Protein AF-A0A2M8PLZ8-F1 (afdb_monomer)

Sequence (119 aa):
VIIFVLLYMNFKNITESAIVMLSLPFSLVGGIWLMYLLGYHFSVAVAVGFIALAGVAAETGVVMLIYLDHAYKKWQDEGKMLTLKHLTGAIMEGAVERVRPKMMTVSAIMAGLIPIMWG

Solvent-accessible surface area (backbone atoms only — not comparable to full-atom values): 6565 Å² total; per-residue (Å²): 109,70,67,58,54,55,40,31,69,72,66,72,31,69,67,62,34,48,58,29,56,58,39,37,61,55,50,52,53,54,52,51,52,52,35,59,75,72,68,58,75,95,44,74,71,51,54,53,49,51,54,52,48,42,52,54,33,41,51,57,35,51,54,52,49,53,42,44,52,49,29,47,48,54,38,49,78,69,68,52,73,80,46,75,70,40,51,52,49,32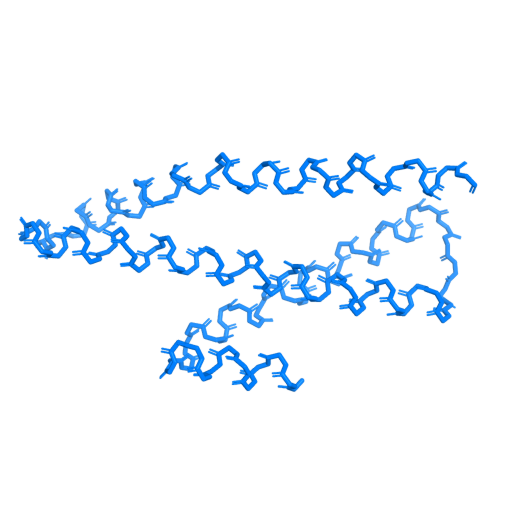,52,49,53,26,58,54,66,44,47,62,62,52,50,51,54,53,49,52,51,50,65,65,45,52,62,63,71,77,100

Nearest PDB structures (foldseek):
  6sgb-assembly1_F9  TM=5.252E-01  e=8.708E+00  Trypanosoma brucei brucei

Secondary structure (DSSP, 8-state):
-HHHHHHHHHH--HHHHHHHHHHHHHHHHHHHHHHHHHTPPP-HHHHHHHHHHHHHHHHHHHHHHHHHHHHHHHHHHTT-TTSHHHHHHHHHHHHHHTHHHHHHHHHHHHHHHHHHHH-

Mean predicted aligned error: 6.35 Å

pLDDT: mean 84.28, std 7.08, range [58.34, 94.69]

Radius of gyration: 17.51 Å; Cα contacts (8 Å, |Δi|>4): 57; chains: 1; bounding box: 43×29×49 Å

Foldseek 3Di:
DVLLVVQCVVPVDNVLSVQLVVQLVVLVVVLVVVCVVVVHDDDPVSVVVSVVSNVVSSVLSVVLVVLLVVLVVVCVVVVNPPDPVSNVVSNVVSVVVVPVVVCVVVVVVCVVCVVVVVD

Structure (mmCIF, N/CA/C/O backbone):
data_AF-A0A2M8PLZ8-F1
#
_entry.id   AF-A0A2M8PLZ8-F1
#
loop_
_atom_site.group_PDB
_atom_site.id
_atom_site.type_symbol
_atom_site.label_atom_id
_atom_site.label_alt_id
_atom_site.label_comp_id
_atom_site.label_asym_id
_atom_site.label_entity_id
_atom_site.label_seq_id
_atom_site.pdbx_PDB_ins_code
_atom_site.Cartn_x
_atom_site.Cartn_y
_atom_site.Cartn_z
_atom_site.occupancy
_atom_site.B_iso_or_equiv
_atom_site.auth_seq_id
_atom_site.auth_comp_id
_atom_site.auth_asym_id
_atom_site.auth_atom_id
_atom_site.pdbx_PDB_model_num
ATOM 1 N N . VAL A 1 1 ? 3.076 -14.498 -3.980 1.00 76.94 1 VAL A N 1
ATOM 2 C CA . VAL A 1 1 ? 2.821 -15.653 -3.079 1.00 76.94 1 VAL A CA 1
ATOM 3 C C . VAL A 1 1 ? 3.435 -15.447 -1.702 1.00 76.94 1 VAL A C 1
ATOM 5 O O . VAL A 1 1 ? 2.682 -15.434 -0.745 1.00 76.94 1 VAL A O 1
ATOM 8 N N . ILE A 1 2 ? 4.747 -15.207 -1.582 1.00 85.19 2 ILE A N 1
ATOM 9 C CA . ILE A 1 2 ? 5.396 -14.988 -0.270 1.00 85.19 2 ILE A CA 1
ATOM 10 C C . ILE A 1 2 ? 4.741 -13.838 0.515 1.00 85.19 2 ILE A C 1
ATOM 12 O O . ILE A 1 2 ? 4.431 -14.015 1.686 1.00 85.19 2 ILE A O 1
ATOM 16 N N . ILE A 1 3 ? 4.436 -12.712 -0.147 1.00 84.38 3 ILE A N 1
ATOM 17 C CA . ILE A 1 3 ? 3.716 -11.578 0.465 1.00 84.38 3 ILE A CA 1
ATOM 18 C C . ILE A 1 3 ? 2.404 -12.048 1.111 1.00 84.38 3 ILE A C 1
ATOM 20 O O . ILE A 1 3 ? 2.166 -11.779 2.280 1.00 84.38 3 ILE A O 1
ATOM 24 N N . PHE A 1 4 ? 1.591 -12.823 0.391 1.00 82.25 4 PHE A N 1
ATOM 25 C CA . PHE A 1 4 ? 0.330 -13.352 0.913 1.00 82.25 4 PHE A CA 1
ATOM 26 C C . PHE A 1 4 ? 0.526 -14.244 2.147 1.00 82.25 4 PHE A C 1
ATOM 28 O O . PHE A 1 4 ? -0.208 -14.109 3.119 1.00 82.25 4 PHE A O 1
ATOM 35 N N . VAL A 1 5 ? 1.535 -15.122 2.133 1.00 85.56 5 VAL A N 1
ATOM 36 C CA . VAL A 1 5 ? 1.834 -16.011 3.268 1.00 85.56 5 VAL A CA 1
ATOM 37 C C . VAL A 1 5 ? 2.262 -15.212 4.500 1.00 85.56 5 VAL A C 1
ATOM 39 O O . VAL A 1 5 ? 1.776 -15.481 5.596 1.00 85.56 5 VAL A O 1
ATOM 42 N N . LEU A 1 6 ? 3.124 -14.205 4.331 1.00 84.94 6 LEU A N 1
ATOM 43 C CA . LEU A 1 6 ? 3.567 -13.343 5.431 1.00 84.94 6 LEU A CA 1
ATOM 44 C C . LEU A 1 6 ? 2.406 -12.544 6.034 1.00 84.94 6 LEU A C 1
ATOM 46 O O . LEU A 1 6 ? 2.289 -12.466 7.255 1.00 84.94 6 LEU A O 1
ATOM 50 N N . LEU A 1 7 ? 1.524 -12.002 5.191 1.00 82.31 7 LEU A N 1
ATOM 51 C CA . LEU A 1 7 ? 0.316 -11.302 5.635 1.00 82.31 7 LEU A CA 1
ATOM 52 C C . LEU A 1 7 ? -0.616 -12.236 6.408 1.00 82.31 7 LEU A C 1
ATOM 54 O O . LEU A 1 7 ? -1.053 -11.903 7.508 1.00 82.31 7 LEU A O 1
ATOM 58 N N . TYR A 1 8 ? -0.844 -13.438 5.878 1.00 83.62 8 TYR A N 1
ATOM 59 C CA . TYR A 1 8 ? -1.665 -14.438 6.542 1.00 83.62 8 TYR A CA 1
ATOM 60 C C . TYR A 1 8 ? -1.087 -14.849 7.900 1.00 83.62 8 TYR A C 1
ATOM 62 O O . TYR A 1 8 ? -1.834 -14.985 8.862 1.00 83.62 8 TYR A O 1
ATOM 70 N N . MET A 1 9 ? 0.234 -14.998 8.025 1.00 83.31 9 MET A N 1
ATOM 71 C CA . MET A 1 9 ? 0.868 -15.293 9.315 1.00 83.31 9 MET A CA 1
ATOM 72 C C . MET A 1 9 ? 0.770 -14.134 10.312 1.00 83.31 9 MET A C 1
ATOM 74 O O . MET A 1 9 ? 0.650 -14.387 11.511 1.00 83.31 9 MET A O 1
ATOM 78 N N . ASN A 1 10 ? 0.829 -12.888 9.836 1.00 80.69 10 ASN A N 1
ATOM 79 C CA . ASN A 1 10 ? 0.764 -11.702 10.686 1.00 80.69 10 ASN A CA 1
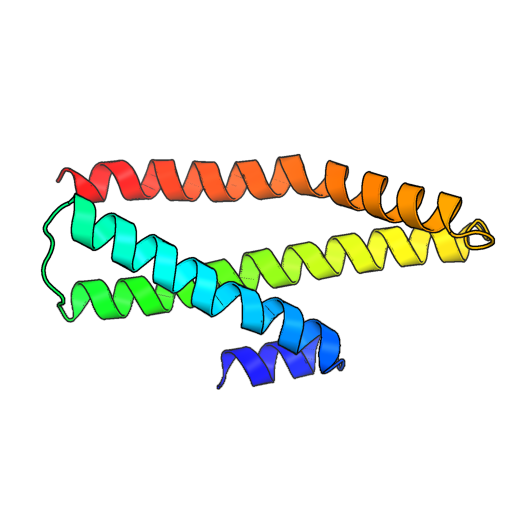ATOM 80 C C . ASN A 1 10 ? -0.637 -11.504 11.282 1.00 80.69 10 ASN A C 1
ATOM 82 O O . ASN A 1 10 ? -0.777 -11.389 12.497 1.00 80.69 10 ASN A O 1
ATOM 86 N N . PHE A 1 11 ? -1.667 -11.542 10.435 1.00 75.81 11 PHE A N 1
ATOM 87 C CA . PHE A 1 11 ? -3.047 -11.261 10.837 1.00 75.81 11 PHE A CA 1
ATOM 88 C C . PHE A 1 11 ? -3.838 -12.508 11.238 1.00 75.81 11 PHE A C 1
ATOM 90 O O . PHE A 1 11 ? -4.860 -12.409 11.911 1.00 75.81 11 PHE A O 1
ATOM 97 N N . LYS A 1 12 ? -3.406 -13.700 10.800 1.00 80.94 12 LYS A N 1
ATOM 98 C CA . LYS A 1 12 ? -4.145 -14.974 10.932 1.00 80.94 12 LYS A CA 1
ATOM 99 C C . LYS A 1 12 ? -5.583 -14.916 10.397 1.00 80.94 12 LYS A C 1
ATOM 101 O O . LYS A 1 12 ? -6.392 -15.788 10.703 1.00 80.94 12 LYS A O 1
ATOM 106 N N . ASN A 1 13 ? -5.891 -13.918 9.569 1.00 83.50 13 ASN A N 1
ATOM 107 C CA . ASN A 1 13 ? -7.200 -13.679 8.984 1.00 83.50 13 ASN A CA 1
ATOM 108 C C . ASN A 1 13 ? -7.077 -13.583 7.455 1.00 83.50 13 ASN A C 1
ATOM 110 O O . ASN A 1 13 ? -6.325 -12.767 6.908 1.00 83.50 13 ASN A O 1
ATOM 114 N N . ILE A 1 14 ? -7.824 -14.442 6.756 1.00 83.75 14 ILE A N 1
ATOM 115 C CA . ILE A 1 14 ? -7.838 -14.510 5.288 1.00 83.75 14 ILE A CA 1
ATOM 116 C C . ILE A 1 14 ? -8.451 -13.236 4.701 1.00 83.75 14 ILE A C 1
ATOM 118 O O . ILE A 1 14 ? -7.947 -12.728 3.702 1.00 83.75 14 ILE A O 1
ATOM 122 N N . THR A 1 15 ? -9.497 -12.693 5.328 1.00 84.56 15 THR A N 1
ATOM 123 C CA . THR A 1 15 ? -10.213 -11.510 4.830 1.00 84.56 15 THR A CA 1
ATOM 124 C C . THR A 1 15 ? -9.314 -10.278 4.838 1.00 84.56 15 THR A C 1
ATOM 126 O O . THR A 1 15 ? -9.211 -9.577 3.837 1.00 84.56 15 THR A O 1
ATOM 129 N N . GLU A 1 16 ? -8.598 -10.053 5.937 1.00 82.75 16 GLU A N 1
ATOM 130 C CA . GLU A 1 16 ? -7.627 -8.961 6.073 1.00 82.75 16 GLU A CA 1
ATOM 131 C C . GLU A 1 16 ? -6.487 -9.084 5.059 1.00 82.75 16 GLU A C 1
ATOM 133 O O . GLU A 1 16 ? -6.181 -8.139 4.329 1.00 82.75 16 GLU A O 1
ATOM 138 N N . SER A 1 17 ? -5.924 -10.285 4.928 1.00 85.44 17 SER A N 1
ATOM 139 C CA . SER A 1 17 ? -4.870 -10.560 3.946 1.00 85.44 17 SER A CA 1
ATOM 140 C C . SER A 1 17 ? -5.353 -10.328 2.510 1.00 85.44 17 SER A C 1
ATOM 142 O O . SER A 1 17 ? -4.615 -9.788 1.687 1.00 85.44 17 SER A O 1
ATOM 144 N N . ALA A 1 18 ? -6.602 -10.690 2.200 1.00 86.56 18 ALA A N 1
ATOM 145 C CA . ALA A 1 18 ? -7.212 -10.457 0.895 1.00 86.56 18 ALA A CA 1
ATOM 146 C C . ALA A 1 18 ? -7.436 -8.962 0.614 1.00 86.56 18 ALA A C 1
ATOM 148 O O . ALA A 1 18 ? -7.177 -8.515 -0.502 1.00 86.56 18 ALA A O 1
ATOM 149 N N . ILE A 1 19 ? -7.845 -8.173 1.616 1.00 87.44 19 ILE A N 1
ATOM 150 C CA . ILE A 1 19 ? -7.996 -6.714 1.488 1.00 87.44 19 ILE A CA 1
ATOM 151 C C . ILE A 1 19 ? -6.654 -6.059 1.139 1.00 87.44 19 ILE A C 1
ATOM 153 O O . ILE A 1 19 ? -6.600 -5.208 0.252 1.00 87.44 19 ILE A O 1
ATOM 157 N N . VAL A 1 20 ? -5.558 -6.480 1.776 1.00 86.81 20 VAL A N 1
ATOM 158 C CA . VAL A 1 20 ? -4.214 -5.990 1.423 1.00 86.81 20 VAL A CA 1
ATOM 159 C C . VAL A 1 20 ? -3.798 -6.487 0.040 1.00 86.81 20 VAL A C 1
ATOM 161 O O . VAL A 1 20 ? -3.269 -5.715 -0.751 1.00 86.81 20 VAL A O 1
ATOM 164 N N . MET A 1 21 ? -4.088 -7.741 -0.316 1.00 88.19 21 MET A N 1
ATOM 165 C CA . MET A 1 21 ? -3.809 -8.249 -1.666 1.00 88.19 21 MET A CA 1
ATOM 166 C C . MET A 1 21 ? -4.541 -7.476 -2.762 1.00 88.19 21 MET A C 1
ATOM 168 O O . MET A 1 21 ? -4.011 -7.341 -3.861 1.00 88.19 21 MET A O 1
ATOM 172 N N . LEU A 1 22 ? -5.728 -6.944 -2.472 1.00 89.75 22 LEU A N 1
ATOM 173 C CA . LEU A 1 22 ? -6.458 -6.093 -3.401 1.00 89.75 22 LEU A CA 1
ATOM 174 C C . LEU A 1 22 ? -5.762 -4.750 -3.641 1.00 89.75 22 LEU A C 1
ATOM 176 O O . LEU A 1 22 ? -5.988 -4.182 -4.699 1.00 89.75 22 LEU A O 1
ATOM 180 N N . SER A 1 23 ? -4.892 -4.255 -2.750 1.00 88.25 23 SER A N 1
ATOM 181 C CA . SER A 1 23 ? -4.149 -3.002 -2.977 1.00 88.25 23 SER A CA 1
ATOM 182 C C . SER A 1 23 ? -3.048 -3.136 -4.041 1.00 88.25 23 SER A C 1
ATOM 184 O O . SER A 1 23 ? -2.732 -2.163 -4.729 1.00 88.25 23 SER A O 1
ATOM 186 N N . LEU A 1 24 ? -2.501 -4.342 -4.222 1.00 90.94 24 LEU A N 1
ATOM 187 C CA . LEU A 1 24 ? -1.449 -4.642 -5.198 1.00 90.94 24 LEU A CA 1
ATOM 188 C C . LEU A 1 24 ? -1.842 -4.354 -6.655 1.00 90.94 24 LEU A C 1
ATOM 190 O O . LEU A 1 24 ? -1.095 -3.645 -7.325 1.00 90.94 24 LEU A O 1
ATOM 194 N N . PRO A 1 25 ? -2.976 -4.840 -7.196 1.00 91.44 25 PRO A N 1
ATOM 195 C CA . PRO A 1 25 ? -3.356 -4.500 -8.563 1.00 91.44 25 PRO A CA 1
ATOM 196 C C . PRO A 1 25 ? -3.550 -2.989 -8.754 1.00 91.44 25 PRO A C 1
ATOM 198 O O . PRO A 1 25 ? -3.196 -2.477 -9.813 1.00 91.44 25 PRO A O 1
ATOM 201 N N . PHE A 1 26 ? -4.020 -2.247 -7.743 1.00 91.56 26 PHE A N 1
ATOM 202 C CA . PHE A 1 26 ? -4.127 -0.785 -7.847 1.00 91.56 26 PHE A CA 1
ATOM 203 C C . PHE A 1 26 ? -2.762 -0.101 -7.949 1.00 91.56 26 PHE A C 1
ATOM 205 O O . PHE A 1 26 ? -2.614 0.833 -8.738 1.00 91.56 26 PHE A O 1
ATOM 212 N N . SER A 1 27 ? -1.756 -0.562 -7.197 1.00 91.69 27 SER A N 1
ATOM 213 C CA . SER A 1 27 ? -0.407 0.004 -7.303 1.00 91.69 27 SER A CA 1
ATOM 214 C C . SER A 1 27 ? 0.213 -0.281 -8.673 1.00 91.69 27 SER A C 1
ATOM 216 O O . SER A 1 27 ? 0.771 0.626 -9.290 1.00 91.69 27 SER A O 1
ATOM 218 N N . LEU A 1 28 ? 0.029 -1.495 -9.204 1.00 92.31 28 LEU A N 1
ATOM 219 C CA . LEU A 1 28 ? 0.487 -1.867 -10.546 1.00 92.31 28 LEU A CA 1
ATOM 220 C C . LEU A 1 28 ? -0.147 -0.989 -11.631 1.00 92.31 28 LEU A C 1
ATOM 222 O O . LEU A 1 28 ? 0.570 -0.467 -12.483 1.00 92.31 28 LEU A O 1
ATOM 226 N N . VAL A 1 29 ? -1.467 -0.783 -11.585 1.00 94.69 29 VAL A N 1
ATOM 227 C CA . VAL A 1 29 ? -2.173 0.074 -12.553 1.00 94.69 29 VAL A CA 1
ATOM 228 C C . VAL A 1 29 ? -1.619 1.499 -12.527 1.00 94.69 29 VAL A C 1
ATOM 230 O O . VAL A 1 29 ? -1.357 2.058 -13.591 1.00 94.69 29 VAL A O 1
ATOM 233 N N . GLY A 1 30 ? -1.381 2.066 -11.340 1.00 91.62 30 GLY A N 1
ATOM 234 C CA . GLY A 1 30 ? -0.779 3.395 -11.199 1.00 91.62 30 GLY A CA 1
ATOM 235 C C . GLY A 1 30 ? 0.633 3.480 -11.787 1.00 91.62 30 GLY A C 1
ATOM 236 O O . GLY A 1 30 ? 0.940 4.426 -12.511 1.00 91.62 30 GLY A O 1
ATOM 237 N N . GLY A 1 31 ? 1.474 2.470 -11.539 1.00 91.25 31 GLY A N 1
ATOM 238 C CA . GLY A 1 31 ? 2.824 2.405 -12.105 1.00 91.25 31 GLY A CA 1
ATOM 239 C C . GLY A 1 31 ? 2.829 2.279 -13.631 1.00 91.25 31 GLY A C 1
ATOM 240 O O . GLY A 1 31 ? 3.595 2.969 -14.300 1.00 91.25 31 GLY A O 1
ATOM 241 N N . ILE A 1 32 ? 1.939 1.458 -14.199 1.00 93.25 32 ILE A N 1
ATOM 242 C CA . ILE A 1 32 ? 1.795 1.307 -15.657 1.00 93.25 32 ILE A CA 1
ATOM 243 C C . ILE A 1 32 ? 1.321 2.619 -16.290 1.00 93.25 32 ILE A C 1
ATOM 245 O O . ILE A 1 32 ? 1.867 3.034 -17.310 1.00 93.25 32 ILE A O 1
ATOM 249 N N . TRP A 1 33 ? 0.348 3.296 -15.675 1.00 94.31 33 TRP A N 1
ATOM 250 C CA . TRP A 1 33 ? -0.134 4.601 -16.136 1.00 94.31 33 TRP A CA 1
ATOM 251 C C . TRP A 1 33 ? 0.974 5.652 -16.165 1.00 94.31 33 TRP A C 1
ATOM 253 O O . TRP A 1 33 ? 1.119 6.369 -17.153 1.00 94.31 33 TRP A O 1
ATOM 263 N N . LEU A 1 34 ? 1.776 5.723 -15.101 1.00 90.69 34 LEU A N 1
ATOM 264 C CA . LEU A 1 34 ? 2.907 6.641 -15.023 1.00 90.69 34 LEU A CA 1
ATOM 265 C C . LEU A 1 34 ? 3.947 6.324 -16.107 1.00 90.69 34 LEU A C 1
ATOM 267 O O . LEU A 1 34 ? 4.400 7.218 -16.813 1.00 90.69 34 LEU A O 1
ATOM 271 N N . MET A 1 35 ? 4.274 5.044 -16.293 1.00 90.94 35 MET A N 1
ATOM 272 C CA . MET A 1 35 ? 5.218 4.603 -17.320 1.00 90.94 35 MET A CA 1
ATOM 273 C C . MET A 1 35 ? 4.739 4.959 -18.734 1.00 90.94 35 MET A C 1
ATOM 275 O O . MET A 1 35 ? 5.533 5.421 -19.551 1.00 90.94 35 MET A O 1
ATOM 279 N N . TYR A 1 36 ? 3.440 4.793 -19.000 1.00 90.25 36 TYR A N 1
ATOM 280 C CA . TYR A 1 36 ? 2.812 5.168 -20.265 1.00 90.25 36 TYR A CA 1
ATOM 281 C C . TYR A 1 36 ? 2.875 6.681 -20.510 1.00 90.25 36 TYR A C 1
ATOM 283 O O . TYR A 1 36 ? 3.247 7.105 -21.601 1.00 90.25 36 TYR A O 1
ATOM 291 N N . LEU A 1 37 ? 2.579 7.496 -19.491 1.00 90.81 37 LEU A N 1
ATOM 292 C CA . LEU A 1 37 ? 2.644 8.960 -19.580 1.00 90.81 37 LEU A CA 1
ATOM 293 C C . LEU A 1 37 ? 4.065 9.480 -19.837 1.00 90.81 37 LEU A C 1
ATOM 295 O O . LEU A 1 37 ? 4.226 10.438 -20.588 1.00 90.81 37 LEU A O 1
ATOM 299 N N . LEU A 1 38 ? 5.086 8.857 -19.239 1.00 88.56 38 LEU A N 1
ATOM 300 C CA . LEU A 1 38 ? 6.491 9.219 -19.465 1.00 88.56 38 LEU A CA 1
ATOM 301 C C . LEU A 1 38 ? 7.105 8.570 -20.721 1.00 88.56 38 LEU A C 1
ATOM 303 O O . LEU A 1 38 ? 8.236 8.890 -21.076 1.00 88.56 38 LEU A O 1
ATOM 307 N N . GLY A 1 39 ? 6.388 7.673 -21.407 1.00 87.31 39 GLY A N 1
ATOM 308 C CA . GLY A 1 39 ? 6.891 6.991 -22.604 1.00 87.31 39 GLY A CA 1
ATOM 309 C C . GLY A 1 39 ? 8.036 6.003 -22.335 1.00 87.31 39 GLY A C 1
ATOM 310 O O . GLY A 1 39 ? 8.830 5.713 -23.232 1.00 87.31 39 GLY A O 1
ATOM 311 N N . TYR A 1 40 ? 8.152 5.481 -21.110 1.00 87.69 40 TYR A N 1
ATOM 312 C CA . TYR A 1 40 ? 9.178 4.494 -20.770 1.00 87.69 40 TYR A CA 1
ATOM 313 C C . TYR A 1 40 ? 8.828 3.095 -21.290 1.00 87.69 40 TYR A C 1
ATOM 315 O O . TYR A 1 40 ? 7.670 2.684 -21.340 1.00 87.69 40 TYR A O 1
ATOM 323 N N . HIS A 1 41 ? 9.865 2.336 -21.643 1.00 89.62 41 HIS A N 1
ATOM 324 C CA . HIS A 1 41 ? 9.732 0.966 -22.127 1.00 89.62 41 HIS A CA 1
ATOM 325 C C . HIS A 1 41 ? 9.779 -0.028 -20.967 1.00 89.62 41 HIS A C 1
ATOM 327 O O . HIS A 1 41 ? 10.462 0.191 -19.964 1.00 89.62 41 HIS A O 1
ATOM 333 N N . PHE A 1 42 ? 9.102 -1.164 -21.131 1.00 90.62 42 PHE A N 1
ATOM 334 C CA . PHE A 1 42 ? 9.175 -2.242 -20.154 1.00 90.62 42 PHE A CA 1
ATOM 335 C C . PHE A 1 42 ? 10.574 -2.875 -20.182 1.00 90.62 42 PHE A C 1
ATOM 337 O O . PHE A 1 42 ? 11.001 -3.422 -21.198 1.00 90.62 42 PHE A O 1
ATOM 344 N N . SER A 1 43 ? 11.300 -2.783 -19.070 1.00 91.69 43 SER A N 1
ATOM 345 C CA . SER A 1 43 ? 12.669 -3.285 -18.927 1.00 91.69 43 SER A CA 1
ATOM 346 C C . SER A 1 43 ? 12.843 -4.053 -17.618 1.00 91.69 43 SER A C 1
ATOM 348 O O . SER A 1 43 ? 11.978 -4.025 -16.740 1.00 91.69 43 SER A O 1
ATOM 350 N N . VAL A 1 44 ? 13.990 -4.718 -17.452 1.00 93.44 44 VAL A N 1
ATOM 351 C CA . VAL A 1 44 ? 14.324 -5.407 -16.194 1.00 93.44 44 VAL A CA 1
ATOM 352 C C . VAL A 1 44 ? 14.341 -4.425 -15.015 1.00 93.44 44 VAL A C 1
ATOM 354 O O . VAL A 1 44 ? 13.847 -4.759 -13.942 1.00 93.44 44 VAL A O 1
ATOM 357 N N . ALA A 1 45 ? 14.823 -3.193 -15.219 1.00 90.69 45 ALA A N 1
ATOM 358 C CA . ALA A 1 45 ? 14.828 -2.157 -14.184 1.00 90.69 45 ALA A CA 1
ATOM 359 C C . ALA A 1 45 ? 13.403 -1.791 -13.737 1.00 90.69 45 ALA A C 1
A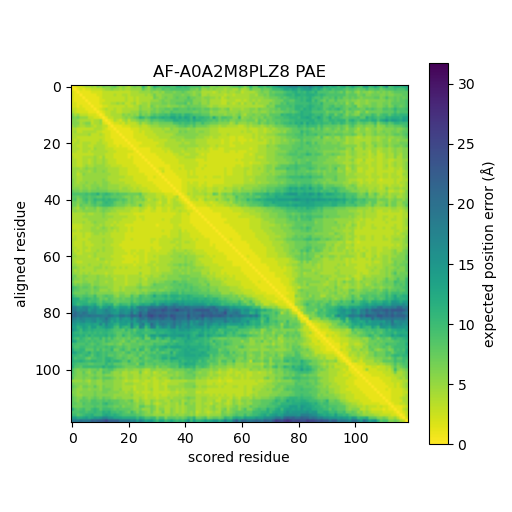TOM 361 O O . ALA A 1 45 ? 13.114 -1.720 -12.543 1.00 90.69 45 ALA A O 1
ATOM 362 N N . VAL A 1 46 ? 12.488 -1.644 -14.698 1.00 90.31 46 VAL A N 1
ATOM 363 C CA . VAL A 1 46 ? 11.067 -1.388 -14.432 1.00 90.31 46 VAL A CA 1
ATOM 364 C C . VAL A 1 46 ? 10.426 -2.560 -13.683 1.00 90.31 46 VAL A C 1
ATOM 366 O O . VAL A 1 46 ? 9.701 -2.343 -12.715 1.00 90.31 46 VAL A O 1
ATOM 369 N N . ALA A 1 47 ? 10.720 -3.802 -14.075 1.00 91.50 47 ALA A N 1
ATOM 370 C CA . ALA A 1 47 ? 10.203 -4.989 -13.396 1.00 91.50 47 ALA A CA 1
ATOM 371 C C . ALA A 1 47 ? 10.642 -5.050 -11.921 1.00 91.50 47 ALA A C 1
ATOM 373 O O . ALA A 1 47 ? 9.820 -5.323 -11.046 1.00 91.50 47 ALA A O 1
ATOM 374 N N . VAL A 1 48 ? 11.908 -4.727 -11.625 1.00 93.38 48 VAL A N 1
ATOM 375 C CA . VAL A 1 48 ? 12.405 -4.604 -10.243 1.00 93.38 48 VAL A CA 1
ATOM 376 C C . VAL A 1 48 ? 11.677 -3.479 -9.496 1.00 93.38 48 VAL A C 1
ATOM 378 O O . VAL A 1 48 ? 11.274 -3.669 -8.348 1.00 93.38 48 VAL A O 1
ATOM 381 N N . GLY A 1 49 ? 11.421 -2.346 -10.156 1.00 91.25 49 GLY A N 1
ATOM 382 C CA . GLY A 1 49 ? 10.616 -1.253 -9.606 1.00 91.25 49 GLY A CA 1
ATOM 383 C C . GLY A 1 49 ? 9.195 -1.681 -9.224 1.00 91.25 49 GLY A C 1
ATOM 384 O O . GLY A 1 49 ? 8.729 -1.359 -8.134 1.00 91.25 49 GLY A O 1
ATOM 385 N N . PHE A 1 50 ? 8.523 -2.479 -10.059 1.00 92.38 50 PHE A N 1
ATOM 386 C CA . PHE A 1 50 ? 7.198 -3.022 -9.741 1.00 92.38 50 PHE A CA 1
ATOM 387 C C . PHE A 1 50 ? 7.215 -4.000 -8.556 1.00 92.38 50 PHE A C 1
ATOM 389 O O . PHE A 1 50 ? 6.264 -4.020 -7.774 1.00 92.38 50 PHE A O 1
ATOM 396 N N . ILE A 1 51 ? 8.292 -4.773 -8.369 1.00 92.12 51 ILE A N 1
ATOM 397 C CA . ILE A 1 51 ? 8.460 -5.628 -7.180 1.00 92.12 51 ILE A CA 1
ATOM 398 C C . ILE A 1 51 ? 8.607 -4.767 -5.918 1.00 92.12 51 ILE A C 1
ATOM 400 O O . ILE A 1 51 ? 7.960 -5.045 -4.907 1.00 92.12 51 ILE A O 1
ATOM 404 N N . ALA A 1 52 ? 9.406 -3.699 -5.973 1.00 91.00 52 ALA A N 1
ATOM 405 C CA . ALA A 1 52 ? 9.532 -2.758 -4.861 1.00 91.00 52 ALA A CA 1
ATOM 406 C C . ALA A 1 52 ? 8.191 -2.063 -4.554 1.00 91.00 52 ALA A C 1
ATOM 408 O O . ALA A 1 52 ? 7.776 -1.990 -3.397 1.00 91.00 52 ALA A O 1
ATOM 409 N N . LEU A 1 53 ? 7.462 -1.642 -5.593 1.00 90.50 53 LEU A N 1
ATOM 410 C CA . LEU A 1 53 ? 6.135 -1.035 -5.478 1.00 90.50 53 LEU A CA 1
ATOM 411 C C . LEU A 1 53 ? 5.117 -1.979 -4.822 1.00 90.50 53 LEU A C 1
ATOM 413 O O . LEU A 1 53 ? 4.308 -1.544 -4.004 1.00 90.50 53 LEU A O 1
ATOM 417 N N . ALA A 1 54 ? 5.168 -3.272 -5.145 1.00 90.31 54 ALA A N 1
ATOM 418 C CA . ALA A 1 54 ? 4.344 -4.295 -4.510 1.00 90.31 54 ALA A CA 1
ATOM 419 C C . ALA A 1 54 ? 4.610 -4.399 -2.996 1.00 90.31 54 ALA A C 1
ATOM 421 O O . ALA A 1 54 ? 3.664 -4.524 -2.218 1.00 90.31 54 ALA A O 1
ATOM 422 N N . GLY A 1 55 ? 5.874 -4.298 -2.571 1.00 89.06 55 GLY A N 1
ATOM 423 C CA . GLY A 1 55 ? 6.256 -4.269 -1.156 1.00 89.06 55 GLY A CA 1
ATOM 424 C C . GLY A 1 55 ? 5.698 -3.050 -0.417 1.00 89.06 55 GLY A C 1
ATOM 425 O O . GLY A 1 55 ? 5.045 -3.207 0.611 1.00 89.06 55 GLY A O 1
ATOM 426 N N . VAL A 1 56 ? 5.865 -1.853 -0.986 1.00 89.25 56 VAL A N 1
ATOM 427 C CA . VAL A 1 56 ? 5.326 -0.597 -0.424 1.00 89.25 56 VAL A CA 1
ATOM 428 C C . VAL A 1 56 ? 3.790 -0.620 -0.357 1.00 89.25 56 VAL A C 1
ATOM 430 O O . VAL A 1 56 ? 3.182 -0.168 0.616 1.00 89.25 56 VAL A O 1
ATOM 433 N N . ALA A 1 57 ? 3.127 -1.171 -1.376 1.00 89.75 57 ALA A N 1
ATOM 434 C CA . ALA A 1 57 ? 1.672 -1.320 -1.390 1.00 89.75 57 ALA A CA 1
ATOM 435 C C . ALA A 1 57 ? 1.176 -2.286 -0.301 1.00 89.75 57 ALA A C 1
ATOM 437 O O . ALA A 1 57 ? 0.154 -2.026 0.340 1.00 89.75 57 ALA A O 1
ATOM 438 N N . ALA A 1 58 ? 1.913 -3.374 -0.060 1.00 89.06 58 ALA A N 1
ATOM 439 C CA . ALA A 1 58 ? 1.623 -4.289 1.033 1.00 89.06 58 ALA A CA 1
ATOM 440 C C . ALA A 1 58 ? 1.833 -3.604 2.391 1.00 89.06 58 ALA A C 1
ATOM 442 O O . ALA A 1 58 ? 0.919 -3.616 3.207 1.00 89.06 58 ALA A O 1
ATOM 443 N N . GLU A 1 59 ? 2.973 -2.939 2.609 1.00 87.56 59 GLU A N 1
ATOM 444 C CA . GLU A 1 59 ? 3.282 -2.200 3.843 1.00 87.56 59 GLU A CA 1
ATOM 445 C C . GLU A 1 59 ? 2.183 -1.187 4.190 1.00 87.56 59 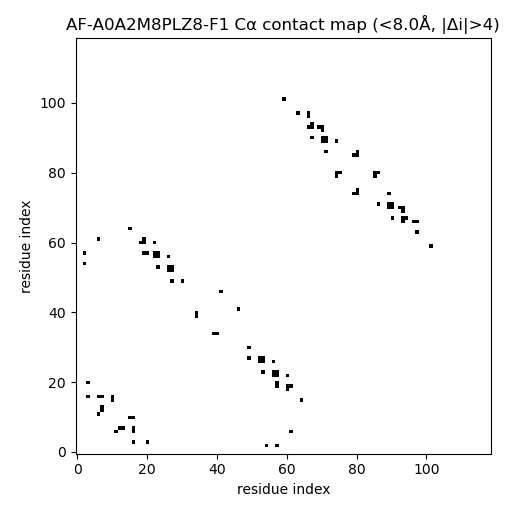GLU A C 1
ATOM 447 O O . GLU A 1 59 ? 1.625 -1.212 5.287 1.00 87.56 59 GLU A O 1
ATOM 452 N N . THR A 1 60 ? 1.803 -0.339 3.232 1.00 87.19 60 THR A N 1
ATOM 453 C CA . THR A 1 60 ? 0.753 0.669 3.443 1.00 87.19 60 THR A CA 1
ATOM 454 C C . THR A 1 60 ? -0.618 0.044 3.724 1.00 87.19 60 THR A C 1
ATOM 456 O O . THR A 1 60 ? -1.392 0.600 4.509 1.00 87.19 60 THR A O 1
ATOM 459 N N . GLY A 1 61 ? -0.918 -1.122 3.142 1.00 86.62 61 GLY A N 1
ATOM 460 C CA . GLY A 1 61 ? -2.114 -1.905 3.458 1.00 86.62 61 GLY A CA 1
ATOM 461 C C . GLY A 1 61 ? -2.092 -2.501 4.870 1.00 86.62 61 GLY A C 1
ATOM 462 O O . GLY A 1 61 ? -3.081 -2.391 5.591 1.00 86.62 61 GLY A O 1
ATOM 463 N N . VAL A 1 62 ? -0.959 -3.073 5.292 1.00 85.50 62 VAL A N 1
ATOM 464 C CA . VAL A 1 62 ? -0.762 -3.629 6.644 1.00 85.50 62 VAL A CA 1
ATOM 465 C C . VAL A 1 62 ? -0.922 -2.552 7.705 1.00 85.50 62 VAL A C 1
ATOM 467 O O . VAL A 1 62 ? -1.696 -2.727 8.644 1.00 85.50 62 VAL A O 1
ATOM 470 N N . VAL A 1 63 ? -0.240 -1.415 7.539 1.00 86.19 63 VAL A N 1
ATOM 471 C CA . VAL A 1 63 ? -0.341 -0.285 8.470 1.00 86.19 63 VAL A CA 1
ATOM 472 C C . VAL A 1 63 ? -1.799 0.155 8.598 1.00 86.19 63 VAL A C 1
ATOM 474 O O . VAL A 1 63 ? -2.290 0.346 9.705 1.00 86.19 63 VAL A O 1
ATOM 477 N N . MET A 1 64 ? -2.533 0.244 7.486 1.00 83.31 64 MET A N 1
ATOM 478 C CA . MET A 1 64 ? -3.948 0.613 7.519 1.00 83.31 64 MET A CA 1
ATOM 479 C C . MET A 1 64 ? -4.802 -0.352 8.352 1.00 83.31 64 MET A C 1
ATOM 481 O O . MET A 1 64 ? -5.649 0.113 9.113 1.00 83.31 64 MET A O 1
ATOM 485 N N . LEU A 1 65 ? -4.590 -1.663 8.230 1.00 82.81 65 LEU A N 1
ATOM 486 C CA . LEU A 1 65 ? -5.328 -2.644 9.025 1.00 82.81 65 LEU A CA 1
ATOM 487 C C . LEU A 1 65 ? -4.987 -2.567 10.511 1.00 82.81 65 LEU A C 1
ATOM 489 O O . LEU A 1 65 ? -5.898 -2.599 11.328 1.00 82.81 65 LEU A O 1
ATOM 493 N N . ILE A 1 66 ? -3.712 -2.387 10.862 1.00 83.69 66 ILE A N 1
ATOM 494 C CA . ILE A 1 66 ? -3.284 -2.268 12.264 1.00 83.69 66 ILE A CA 1
ATOM 495 C C . ILE A 1 66 ? -3.958 -1.068 12.942 1.00 83.69 66 ILE A C 1
ATOM 497 O O . ILE A 1 66 ? -4.468 -1.196 14.052 1.00 83.69 66 ILE A O 1
ATOM 501 N N . TYR A 1 67 ? -4.005 0.090 12.276 1.00 82.12 67 TYR A N 1
ATOM 502 C CA . TYR A 1 67 ? -4.681 1.272 12.823 1.00 82.12 67 TYR A CA 1
ATOM 503 C C . TYR A 1 67 ? -6.194 1.064 12.967 1.00 82.12 67 TYR A C 1
ATOM 505 O O . TYR A 1 67 ? -6.782 1.508 13.951 1.00 82.12 67 TYR A O 1
ATOM 513 N N . LEU A 1 68 ? -6.830 0.375 12.013 1.00 80.81 68 LEU A N 1
ATOM 514 C CA . L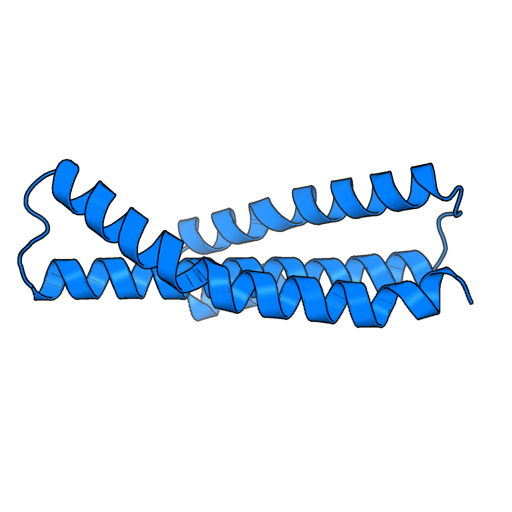EU A 1 68 ? -8.257 0.057 12.094 1.00 80.81 68 LEU A CA 1
ATOM 515 C C . LEU A 1 68 ? -8.566 -0.944 13.215 1.00 80.81 68 LEU A C 1
ATOM 517 O O . LEU A 1 68 ? -9.516 -0.718 13.958 1.00 80.81 68 LEU A O 1
ATOM 521 N N . ASP A 1 69 ? -7.765 -2.002 13.371 1.00 83.06 69 ASP A N 1
ATOM 522 C CA . ASP A 1 69 ? -7.917 -2.985 14.453 1.00 83.06 69 ASP A CA 1
ATOM 523 C C . ASP A 1 69 ? -7.702 -2.334 15.826 1.00 83.06 69 ASP A C 1
ATOM 525 O O . ASP A 1 69 ? -8.469 -2.569 16.758 1.00 83.06 69 ASP A O 1
ATOM 529 N N . HIS A 1 70 ? -6.719 -1.437 15.946 1.00 83.19 70 HIS A N 1
ATOM 530 C CA . HIS A 1 70 ? -6.474 -0.703 17.185 1.00 83.19 70 HIS A CA 1
ATOM 531 C C . HIS A 1 7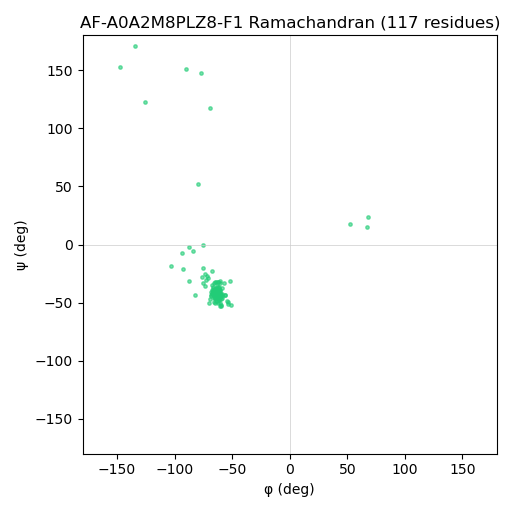0 ? -7.632 0.247 17.532 1.00 83.19 70 HIS A C 1
ATOM 533 O O . HIS A 1 70 ? -8.112 0.234 18.666 1.00 83.19 70 HIS A O 1
ATOM 539 N N . ALA A 1 71 ? -8.134 1.023 16.564 1.00 81.56 71 ALA A N 1
ATOM 540 C CA . ALA A 1 71 ? -9.294 1.892 16.772 1.00 81.56 71 ALA A CA 1
ATOM 541 C C . ALA A 1 71 ? -10.554 1.085 17.133 1.00 81.56 71 ALA A C 1
ATOM 543 O O . ALA A 1 71 ? -11.304 1.469 18.032 1.00 81.56 71 ALA A O 1
ATOM 544 N N . TYR A 1 72 ? -10.756 -0.062 16.476 1.00 80.56 72 TYR A N 1
ATOM 545 C CA . TYR A 1 72 ? -11.853 -0.981 16.765 1.00 80.56 72 TYR A CA 1
ATOM 546 C C . TYR A 1 72 ? -11.765 -1.535 18.195 1.00 80.56 72 TYR A C 1
ATOM 548 O O . TYR A 1 72 ? -12.731 -1.419 18.948 1.00 80.56 72 TYR A O 1
ATOM 556 N N . LYS A 1 73 ? -10.602 -2.062 18.604 1.00 82.00 73 LYS A N 1
ATOM 557 C CA . LYS A 1 73 ? -10.377 -2.591 19.960 1.00 82.00 73 LYS A CA 1
ATOM 558 C C . LYS A 1 73 ? -10.552 -1.530 21.037 1.00 82.00 73 LYS A C 1
ATOM 560 O O . LYS A 1 73 ? -11.267 -1.773 21.998 1.00 82.00 73 LYS A O 1
ATOM 565 N N . LYS A 1 74 ? -10.003 -0.329 20.840 1.00 81.38 74 LYS A N 1
ATOM 566 C CA . LYS A 1 74 ? -10.169 0.798 21.772 1.00 81.38 74 LYS A CA 1
ATOM 567 C C . LYS A 1 74 ? -11.648 1.098 22.039 1.00 81.38 74 LYS A C 1
ATOM 569 O O . LYS A 1 74 ? -12.076 1.196 23.184 1.00 81.38 74 LYS A O 1
ATOM 574 N N . TRP A 1 75 ? -12.455 1.195 20.985 1.00 76.56 75 TRP A N 1
ATOM 575 C CA . TRP A 1 75 ? -13.892 1.457 21.112 1.00 76.56 75 TRP A CA 1
ATOM 576 C C . TRP A 1 75 ? -14.676 0.267 21.686 1.00 76.56 75 TRP A C 1
ATOM 578 O O . TRP A 1 75 ? -15.709 0.468 22.334 1.00 76.56 75 TRP A O 1
ATOM 588 N N . GLN A 1 76 ? -14.202 -0.960 21.453 1.00 79.81 76 GLN A N 1
ATOM 589 C CA . GLN A 1 76 ? -14.756 -2.175 22.044 1.00 79.81 76 GLN A CA 1
ATOM 590 C C . GLN A 1 76 ? -14.488 -2.243 23.556 1.00 79.81 76 GLN A C 1
ATOM 592 O O . GLN A 1 76 ? -15.429 -2.474 24.314 1.00 79.81 76 GLN A O 1
ATOM 597 N N . ASP A 1 77 ? -13.256 -1.972 23.992 1.00 81.44 77 ASP A N 1
ATOM 598 C CA . ASP A 1 77 ? -12.844 -1.962 25.403 1.00 81.44 77 ASP A CA 1
ATOM 599 C C . ASP A 1 77 ? -13.544 -0.847 26.196 1.00 81.44 77 ASP A C 1
ATOM 601 O O . ASP A 1 77 ? -13.895 -1.020 27.361 1.00 81.44 77 ASP A O 1
ATOM 605 N N . GLU A 1 78 ? -13.834 0.284 25.548 1.00 80.38 78 GLU A N 1
ATOM 606 C CA . GLU A 1 78 ? -14.628 1.374 26.124 1.00 80.38 78 GLU A CA 1
ATOM 607 C C . GLU A 1 78 ? -16.143 1.077 26.171 1.00 80.38 78 GLU A C 1
ATOM 609 O O . GLU A 1 78 ? -16.924 1.919 26.620 1.00 80.38 78 GLU A O 1
ATOM 614 N N . GLY A 1 79 ? -16.592 -0.090 25.690 1.00 72.88 79 GLY A N 1
ATOM 615 C CA . GLY A 1 79 ? -18.004 -0.491 25.681 1.00 72.88 79 GLY A CA 1
ATOM 616 C C . GLY A 1 79 ? -18.889 0.338 24.741 1.00 72.88 79 GLY A C 1
ATOM 617 O O . GLY A 1 79 ? -20.114 0.303 24.846 1.00 72.88 79 GLY A O 1
ATOM 618 N N . LYS A 1 80 ? -18.294 1.098 23.812 1.00 68.81 80 LYS A N 1
ATOM 619 C CA . LYS A 1 80 ? -19.004 2.033 22.920 1.00 68.81 80 LYS A CA 1
ATOM 620 C C . LYS A 1 80 ? -19.519 1.377 21.634 1.00 68.81 80 LYS A C 1
ATOM 622 O O . LYS A 1 80 ? -20.195 2.034 20.848 1.00 68.81 80 LYS A O 1
ATOM 627 N N . MET A 1 81 ? -19.261 0.088 21.416 1.00 65.62 81 MET A N 1
ATOM 628 C CA . MET A 1 81 ? -19.664 -0.678 20.221 1.00 65.62 81 MET A CA 1
ATOM 629 C C . MET A 1 81 ? -21.135 -1.140 20.253 1.00 65.62 81 MET A C 1
ATOM 631 O O . MET A 1 81 ? -21.432 -2.319 20.088 1.00 65.62 81 MET A O 1
ATOM 635 N N . LEU A 1 82 ? -22.077 -0.222 20.488 1.00 58.34 82 LEU A N 1
ATOM 636 C CA . LEU A 1 82 ? -23.498 -0.563 20.685 1.00 58.34 82 LEU A CA 1
ATOM 637 C C . LEU A 1 82 ? -24.386 -0.273 19.461 1.00 58.34 82 LEU A C 1
ATOM 639 O O . LEU A 1 82 ? -25.467 -0.843 19.339 1.00 58.34 82 LEU A O 1
ATOM 643 N N . THR A 1 83 ? -23.932 0.571 18.526 1.00 72.44 83 THR A N 1
ATOM 644 C CA . THR A 1 83 ? -24.730 0.995 17.358 1.00 72.44 83 THR A CA 1
ATOM 645 C C . THR A 1 83 ? -23.838 1.250 16.140 1.00 72.44 83 THR A C 1
ATOM 647 O O . THR A 1 83 ? -22.701 1.693 16.290 1.00 72.44 83 THR A O 1
ATOM 650 N N . LEU A 1 84 ? -24.370 1.097 14.919 1.00 71.06 84 LEU A N 1
ATOM 651 C CA . LEU A 1 84 ? -23.671 1.427 13.660 1.00 71.06 84 LEU A CA 1
ATOM 652 C C . LEU A 1 84 ? -23.078 2.850 13.629 1.00 71.06 84 LEU A C 1
ATOM 654 O O . LEU A 1 84 ? -22.020 3.060 13.048 1.00 71.06 84 LEU A O 1
ATOM 658 N N . LYS A 1 85 ? -23.705 3.824 14.305 1.00 72.25 85 LYS A N 1
ATOM 659 C CA . LYS A 1 85 ? -23.152 5.183 14.461 1.00 72.25 85 LYS A CA 1
ATOM 660 C C . LYS A 1 85 ? -21.818 5.208 15.212 1.00 72.25 85 LYS A C 1
ATOM 662 O O . LYS A 1 85 ? -20.952 6.010 14.875 1.00 72.25 85 LYS A O 1
ATOM 667 N N . HIS A 1 86 ? -21.655 4.342 16.208 1.00 69.75 86 HIS A N 1
ATOM 668 C CA . HIS A 1 86 ? -20.407 4.232 16.954 1.00 69.75 86 HIS A CA 1
ATOM 669 C C . HIS A 1 86 ? -19.322 3.539 16.125 1.00 69.75 86 HIS A C 1
ATOM 671 O O . HIS A 1 86 ? -18.179 3.975 16.146 1.00 69.75 86 HIS A O 1
ATOM 677 N N . LEU A 1 87 ? -19.688 2.553 15.300 1.00 72.12 87 LEU A N 1
ATOM 678 C CA . LEU A 1 87 ? -18.752 1.941 14.356 1.00 72.12 87 LEU A CA 1
ATOM 679 C C . LEU A 1 87 ? -18.197 2.971 13.358 1.00 72.12 87 LEU A C 1
ATOM 681 O O . LEU A 1 87 ? -16.990 3.028 13.140 1.00 72.12 87 LEU A O 1
ATOM 685 N N . THR A 1 88 ? -19.050 3.835 12.796 1.00 76.19 88 THR A N 1
ATOM 686 C CA . THR A 1 88 ? -18.593 4.918 11.910 1.00 76.19 88 THR A CA 1
ATOM 687 C C . THR A 1 88 ? -17.671 5.900 12.636 1.00 76.19 88 THR A C 1
ATOM 689 O O . THR A 1 88 ? -16.699 6.363 12.044 1.00 76.19 88 THR A O 1
ATOM 692 N N . GLY A 1 89 ? -17.939 6.190 13.914 1.00 75.19 89 GLY A N 1
ATOM 693 C CA . GLY A 1 89 ? -17.066 7.011 14.757 1.00 75.19 89 GLY A CA 1
ATOM 694 C C . GLY A 1 89 ? -15.677 6.394 14.947 1.00 75.19 89 GLY A C 1
ATOM 695 O O . GLY A 1 89 ? -14.682 7.070 14.698 1.00 75.19 89 GLY A O 1
ATOM 696 N N . ALA A 1 90 ? -15.612 5.099 15.273 1.00 71.88 90 ALA A N 1
ATOM 697 C CA . ALA A 1 90 ? -14.358 4.353 15.404 1.00 71.88 90 ALA A CA 1
ATOM 698 C C . ALA A 1 90 ? -13.560 4.322 14.089 1.00 71.88 90 ALA A C 1
ATOM 700 O O . ALA A 1 90 ? -12.353 4.566 14.073 1.00 71.88 90 ALA A O 1
ATOM 701 N N . ILE A 1 91 ? -14.245 4.080 12.963 1.00 76.94 91 ILE A N 1
ATOM 702 C CA . ILE A 1 91 ? -13.631 4.107 11.628 1.00 76.94 91 ILE A CA 1
ATOM 703 C C . ILE A 1 91 ? -13.098 5.506 11.316 1.00 76.94 91 ILE A C 1
ATOM 705 O O . ILE A 1 91 ? -12.011 5.623 10.759 1.00 76.94 91 ILE A O 1
ATOM 709 N N . MET A 1 92 ? -13.836 6.565 11.657 1.00 80.38 92 MET A N 1
ATOM 710 C CA . MET A 1 92 ? -13.421 7.944 11.402 1.00 80.38 92 MET A CA 1
ATOM 711 C C . MET A 1 92 ? -12.202 8.339 12.242 1.00 80.38 92 MET A C 1
ATOM 713 O O . MET A 1 92 ? -11.281 8.943 11.699 1.00 80.38 92 MET A O 1
ATOM 717 N N . GLU A 1 93 ? -12.149 7.947 13.517 1.00 76.81 93 GLU A N 1
ATOM 718 C CA . GLU A 1 93 ? -10.986 8.172 14.386 1.00 76.81 93 GLU A CA 1
ATOM 719 C C . GLU A 1 93 ? -9.738 7.470 13.825 1.00 76.81 93 GLU A C 1
ATOM 721 O O . GLU A 1 93 ? -8.746 8.135 13.513 1.00 76.81 93 GLU A O 1
ATOM 726 N N . GLY A 1 94 ? -9.825 6.166 13.533 1.00 71.06 94 GLY A N 1
ATOM 727 C CA . GLY A 1 94 ? -8.726 5.426 12.899 1.00 71.06 94 GLY A CA 1
ATOM 728 C C . GLY A 1 94 ? -8.364 5.953 11.500 1.00 71.06 94 GLY A C 1
ATOM 729 O O . GLY A 1 94 ? -7.199 5.949 11.091 1.00 71.06 94 GLY A O 1
ATOM 730 N N . ALA A 1 95 ? -9.344 6.467 10.749 1.00 75.31 95 ALA A N 1
ATOM 731 C CA . ALA A 1 95 ? -9.123 7.042 9.428 1.00 75.31 95 ALA A CA 1
ATOM 732 C C . ALA A 1 95 ? -8.440 8.412 9.457 1.00 75.31 95 ALA A C 1
ATOM 734 O O . ALA A 1 95 ? -7.802 8.748 8.459 1.00 75.31 95 ALA A O 1
ATOM 735 N N . VAL A 1 96 ? -8.563 9.187 10.538 1.00 79.50 96 VAL A N 1
ATOM 736 C CA . VAL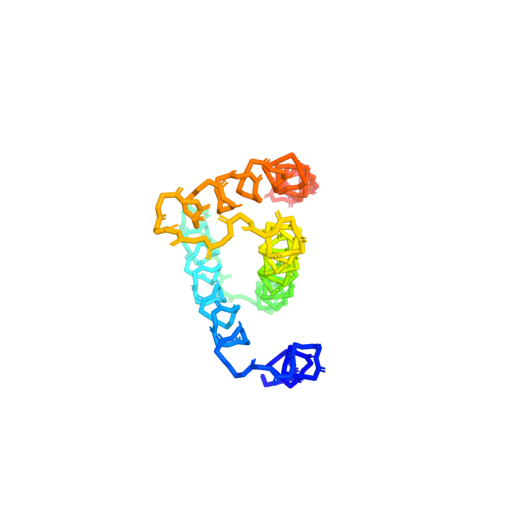 A 1 96 ? -7.856 10.465 10.721 1.00 79.50 96 VAL A CA 1
ATOM 737 C C . VAL A 1 96 ? -6.441 10.218 11.236 1.00 79.50 96 VAL A C 1
ATOM 739 O O . VAL A 1 96 ? -5.492 10.788 10.693 1.00 79.50 96 VAL A O 1
ATOM 742 N N . GLU A 1 97 ? -6.273 9.313 12.204 1.00 77.50 97 GLU A N 1
ATOM 743 C CA . GLU A 1 97 ? -4.958 8.970 12.762 1.00 77.50 97 GLU A CA 1
ATOM 744 C C . GLU A 1 97 ? -3.973 8.480 11.693 1.00 77.50 97 GLU A C 1
ATOM 746 O O . GLU A 1 97 ? -2.786 8.806 11.745 1.00 77.50 97 GLU A O 1
ATOM 751 N N . ARG A 1 98 ? -4.462 7.783 10.658 1.00 77.00 98 ARG A N 1
ATOM 752 C CA . ARG A 1 98 ? -3.618 7.291 9.556 1.00 77.00 98 ARG A CA 1
ATOM 753 C C . ARG A 1 98 ? -3.186 8.366 8.552 1.00 77.00 98 ARG A C 1
ATOM 755 O O . ARG A 1 98 ? -2.239 8.123 7.805 1.00 77.00 98 ARG A O 1
ATOM 762 N N . VAL A 1 99 ? -3.866 9.518 8.461 1.00 80.81 99 VAL A N 1
ATOM 763 C CA . VAL A 1 99 ? -3.586 10.511 7.399 1.00 80.81 99 VAL A CA 1
ATOM 764 C C . VAL A 1 99 ? -2.166 11.044 7.536 1.00 80.81 99 VAL A C 1
ATOM 766 O O . VAL A 1 99 ? -1.432 11.094 6.553 1.00 80.81 99 VAL A O 1
ATOM 769 N N . ARG A 1 100 ? -1.745 11.385 8.756 1.00 82.50 100 ARG A N 1
ATOM 770 C CA . ARG A 1 100 ? -0.415 11.950 9.004 1.00 82.50 100 ARG A CA 1
ATOM 771 C C . ARG A 1 100 ? 0.714 10.949 8.685 1.00 82.50 100 ARG A C 1
ATOM 773 O O . ARG A 1 100 ? 1.586 11.316 7.896 1.00 82.50 100 ARG A O 1
ATOM 780 N N . PRO A 1 101 ? 0.691 9.694 9.180 1.00 83.56 101 PRO A N 1
ATOM 781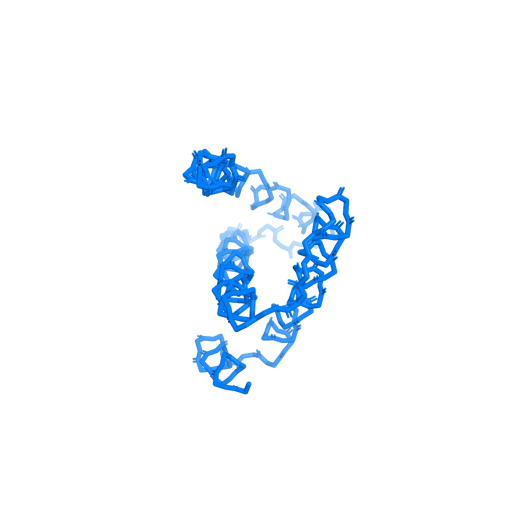 C CA . PRO A 1 101 ? 1.669 8.675 8.794 1.00 83.56 101 PRO A CA 1
ATOM 782 C C . PRO A 1 101 ? 1.668 8.350 7.296 1.00 83.56 101 PRO A C 1
ATOM 784 O O . PRO A 1 101 ? 2.735 8.248 6.693 1.00 83.56 101 PRO A O 1
ATOM 787 N N . LYS A 1 102 ? 0.488 8.225 6.669 1.00 84.12 102 LYS A N 1
ATOM 788 C CA . LYS A 1 102 ? 0.384 7.886 5.241 1.00 84.12 102 LYS A CA 1
ATOM 789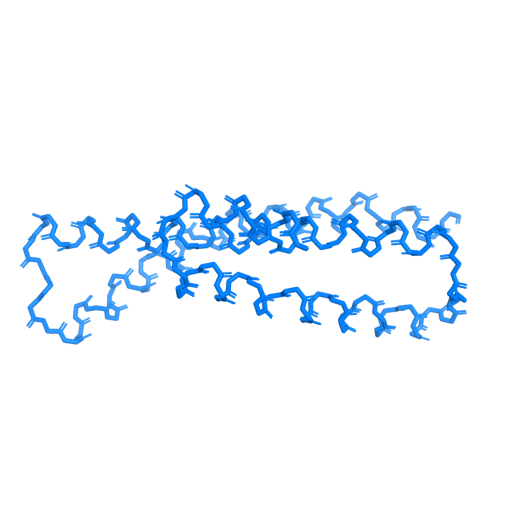 C C . LYS A 1 102 ? 0.933 9.001 4.351 1.00 84.12 102 LYS A C 1
ATOM 791 O O . LYS A 1 102 ? 1.644 8.731 3.390 1.00 84.12 102 LYS A O 1
ATOM 796 N N . MET A 1 103 ? 0.626 10.256 4.672 1.00 88.00 103 MET A N 1
ATOM 797 C CA . MET A 1 103 ? 1.146 11.397 3.919 1.00 88.00 103 MET A CA 1
ATOM 798 C C . MET A 1 103 ? 2.658 11.535 4.079 1.00 88.00 103 MET A C 1
ATOM 800 O O . MET A 1 103 ? 3.329 11.860 3.104 1.00 88.00 103 MET A O 1
ATOM 804 N N . MET A 1 104 ? 3.209 11.246 5.261 1.00 89.88 104 MET A N 1
ATOM 805 C CA . MET A 1 104 ? 4.655 11.261 5.485 1.00 89.88 104 MET A CA 1
ATOM 806 C C . MET A 1 104 ? 5.385 10.266 4.573 1.00 89.88 104 MET A C 1
ATOM 808 O O . MET A 1 104 ? 6.300 10.665 3.855 1.00 89.88 104 MET A O 1
ATOM 812 N N . THR A 1 105 ? 4.968 8.996 4.557 1.00 89.12 105 THR A N 1
ATOM 813 C CA . THR A 1 105 ? 5.610 7.960 3.729 1.00 89.12 105 THR A CA 1
ATOM 814 C C . THR A 1 105 ? 5.443 8.237 2.242 1.00 89.12 105 THR A C 1
ATOM 816 O O . THR A 1 105 ? 6.423 8.207 1.504 1.00 89.12 105 THR A O 1
ATOM 819 N N . VAL A 1 106 ? 4.235 8.591 1.797 1.00 87.06 106 VAL A N 1
ATOM 820 C CA . VAL A 1 106 ? 3.980 8.911 0.385 1.00 87.06 106 VAL A CA 1
ATOM 821 C C . VAL A 1 106 ? 4.803 10.121 -0.072 1.00 87.06 106 VAL A C 1
ATOM 823 O O . VAL A 1 106 ? 5.385 10.090 -1.155 1.00 87.06 106 VAL A O 1
ATOM 826 N N . SER A 1 107 ? 4.906 11.165 0.756 1.00 90.56 107 SER A N 1
ATOM 827 C CA . SER A 1 107 ? 5.690 12.361 0.419 1.00 90.56 107 SER A CA 1
ATOM 828 C C . SER A 1 107 ? 7.185 12.060 0.371 1.00 90.56 107 SER A C 1
ATOM 830 O O . SER A 1 107 ? 7.857 12.504 -0.554 1.00 90.56 107 SER A O 1
ATOM 832 N N . ALA A 1 108 ? 7.703 11.280 1.326 1.00 90.81 108 ALA A N 1
ATOM 833 C CA . ALA A 1 108 ? 9.106 10.874 1.347 1.00 90.81 108 ALA A CA 1
ATOM 834 C C . ALA A 1 108 ? 9.476 10.025 0.120 1.00 90.81 108 ALA A C 1
ATOM 836 O O . ALA A 1 108 ? 10.505 10.267 -0.507 1.00 90.81 108 ALA A O 1
ATOM 837 N N . ILE A 1 109 ? 8.611 9.078 -0.261 1.00 88.94 109 ILE A N 1
ATOM 838 C CA . ILE A 1 109 ? 8.808 8.234 -1.446 1.00 88.94 109 ILE A CA 1
ATOM 839 C C . ILE A 1 109 ? 8.795 9.083 -2.719 1.00 88.94 109 ILE A C 1
ATOM 841 O O . ILE A 1 109 ? 9.709 8.969 -3.532 1.00 88.94 109 ILE A O 1
ATOM 845 N N . MET A 1 110 ? 7.808 9.971 -2.886 1.00 88.50 110 MET A N 1
ATOM 846 C CA . MET A 1 110 ? 7.761 10.856 -4.054 1.00 88.50 110 MET A CA 1
ATOM 847 C C . MET A 1 110 ? 8.980 11.781 -4.115 1.00 88.50 110 MET A C 1
ATOM 849 O O . MET A 1 110 ? 9.614 11.874 -5.161 1.00 88.50 110 MET A O 1
ATOM 853 N N . ALA A 1 111 ? 9.353 12.418 -3.003 1.00 90.75 111 ALA A N 1
ATOM 854 C CA . ALA A 1 111 ? 10.503 13.318 -2.951 1.00 90.75 111 ALA A CA 1
ATOM 855 C C . ALA A 1 111 ? 11.834 12.606 -3.249 1.00 90.75 111 ALA A C 1
ATOM 857 O O . ALA A 1 111 ? 12.702 13.196 -3.885 1.00 90.75 111 ALA A O 1
ATOM 858 N N . GLY A 1 112 ? 11.995 11.349 -2.820 1.00 89.44 112 GLY A N 1
ATOM 859 C CA . GLY A 1 112 ? 13.192 10.553 -3.100 1.00 89.44 112 GLY A CA 1
ATOM 860 C C . GLY A 1 112 ? 13.263 10.020 -4.534 1.00 89.44 112 GLY A C 1
ATOM 861 O O . GLY A 1 112 ? 14.353 9.910 -5.089 1.00 89.44 112 GLY A O 1
ATOM 862 N N . LEU A 1 113 ? 12.118 9.704 -5.147 1.00 86.69 113 LEU A N 1
ATOM 863 C CA . LEU A 1 113 ? 12.063 9.123 -6.493 1.00 86.69 113 LEU A CA 1
ATOM 864 C C . LEU A 1 113 ? 12.049 10.172 -7.610 1.00 86.69 113 LEU A C 1
ATOM 866 O O . LEU A 1 113 ? 12.604 9.916 -8.674 1.00 86.69 113 LEU A O 1
ATOM 870 N N . ILE A 1 114 ? 11.468 11.352 -7.372 1.00 88.56 114 ILE A N 1
ATOM 871 C CA . ILE A 1 114 ? 11.395 12.447 -8.352 1.00 88.56 114 ILE A CA 1
ATOM 872 C C . ILE A 1 114 ? 12.771 12.771 -8.972 1.00 88.56 114 ILE A C 1
ATOM 874 O O . ILE A 1 114 ? 12.874 12.738 -10.197 1.00 88.56 114 ILE A O 1
ATOM 878 N N . PRO A 1 115 ? 13.850 13.008 -8.198 1.00 87.50 115 PRO A N 1
ATOM 879 C CA . PRO A 1 115 ? 15.159 13.335 -8.767 1.00 87.50 115 PRO A CA 1
ATOM 880 C C . PRO A 1 115 ? 15.739 12.219 -9.640 1.00 87.50 115 PRO A C 1
ATOM 882 O O . PRO A 1 115 ? 16.420 12.498 -10.618 1.00 87.50 115 PRO A O 1
ATOM 885 N N . ILE A 1 116 ? 15.449 10.961 -9.301 1.00 86.44 116 ILE A N 1
ATOM 886 C CA . ILE A 1 116 ? 15.944 9.785 -10.027 1.00 86.44 116 ILE A CA 1
ATOM 887 C C . ILE A 1 116 ? 15.233 9.644 -11.380 1.00 86.44 116 ILE A C 1
ATOM 889 O O . ILE A 1 116 ? 15.825 9.148 -12.329 1.00 86.44 116 ILE A O 1
ATOM 893 N N . MET A 1 117 ? 13.977 10.089 -11.487 1.00 80.94 117 MET A N 1
ATOM 894 C CA . MET A 1 117 ? 13.203 10.016 -12.732 1.00 80.94 117 MET A CA 1
ATOM 895 C C . MET A 1 117 ? 13.595 11.077 -13.769 1.00 80.94 117 MET A C 1
ATOM 897 O O . MET A 1 117 ? 13.399 10.857 -14.960 1.00 80.94 117 MET A O 1
ATOM 901 N N . TRP A 1 118 ? 14.102 12.231 -13.330 1.00 77.62 118 TRP A N 1
ATOM 902 C CA . TRP A 1 118 ? 14.563 13.312 -14.216 1.00 77.62 118 TRP A CA 1
ATOM 903 C C . TRP A 1 118 ? 16.061 13.256 -14.539 1.00 77.62 118 TRP A C 1
ATOM 905 O O . TRP A 1 118 ? 16.528 14.063 -15.345 1.00 77.62 118 TRP A O 1
ATOM 915 N N . GLY A 1 119 ? 16.792 12.360 -13.875 1.00 62.81 119 GLY A N 1
ATOM 916 C CA . GLY A 1 119 ? 18.223 12.138 -14.068 1.00 62.81 119 GLY A CA 1
ATOM 917 C C . GLY A 1 119 ? 18.555 11.249 -15.256 1.00 62.81 119 GLY A C 1
ATOM 918 O O . GLY A 1 119 ? 17.688 10.454 -15.682 1.00 62.81 119 GLY A O 1
#